Protein AF-A0AAW4VIF7-F1 (afdb_monomer_lite)

Organism: NCBI:txid1982626

Sequence (98 aa):
MIGTEGTFAPFSYHDDNDNLVGYDVEVSEALAKELGVKVKFVEVKWDSLIAGLDSDKYDLVTNQVAITAERKNMIFQFHIHTLIQQLSLKKIIQKSLK

Secondary structure (DSSP, 8-state):
-EEE-SEETTTEEE-TTS-EESHHHHHHHHHHHHHT----EEE--HHHHHHHHHTTS-SEE-S-PPP-GGGTTT--SS-HHHHHHHHHHHHHHHHHT-

pLDDT: mean 73.65, std 18.89, range [34.28, 97.44]

Foldseek 3Di:
DEEEAQVDPQQWHQDPVRDTHHDLVVLVCVVCVVVVHDDDYDHDDPVCRQVCQVVPVDVYYGYLDDDDPVCPVRHPNDPSVPVVVVVVVVVVVVVVVD

Radius of gyration: 14.67 Å; chains: 1; bounding box: 26×34×46 Å

Structure (mmCIF, N/CA/C/O backbone):
data_AF-A0AAW4VIF7-F1
#
_entry.id   AF-A0AAW4VIF7-F1
#
loop_
_atom_site.group_PDB
_atom_site.id
_atom_site.type_symbol
_atom_site.label_atom_id
_atom_site.label_alt_id
_atom_site.label_comp_id
_atom_site.label_asym_id
_atom_site.label_entity_id
_atom_site.label_seq_id
_atom_site.pdbx_PDB_ins_code
_atom_site.Cartn_x
_atom_site.Cartn_y
_atom_site.Cartn_z
_atom_site.occupancy
_atom_site.B_iso_or_equiv
_atom_site.auth_seq_id
_atom_site.auth_comp_id
_atom_site.auth_asym_id
_atom_site.auth_atom_id
_atom_site.pdbx_PDB_model_num
ATOM 1 N N . MET A 1 1 ? -7.151 5.915 0.698 1.00 83.38 1 MET A N 1
ATOM 2 C CA . MET A 1 1 ? -6.848 5.008 -0.433 1.00 83.38 1 MET A CA 1
ATOM 3 C C . MET A 1 1 ? -5.337 4.899 -0.560 1.00 83.38 1 MET A C 1
ATOM 5 O O . MET A 1 1 ? -4.664 5.870 -0.245 1.00 83.38 1 MET A O 1
ATOM 9 N N . ILE A 1 2 ? -4.812 3.744 -0.966 1.00 84.88 2 ILE A N 1
ATOM 10 C CA . ILE A 1 2 ? -3.367 3.476 -1.054 1.00 84.88 2 ILE A CA 1
ATOM 11 C C . ILE A 1 2 ? -3.028 3.028 -2.478 1.00 84.88 2 ILE A C 1
ATOM 13 O O . ILE A 1 2 ? -3.633 2.082 -2.970 1.00 84.88 2 ILE A O 1
ATOM 17 N N . GLY A 1 3 ? -2.085 3.701 -3.131 1.00 87.12 3 GLY A N 1
ATOM 18 C CA . GLY A 1 3 ? -1.536 3.324 -4.428 1.00 87.12 3 GLY A CA 1
ATOM 19 C C . GLY A 1 3 ? -0.449 2.255 -4.296 1.00 87.12 3 GLY A C 1
ATOM 20 O O . GLY A 1 3 ? 0.464 2.395 -3.483 1.00 87.12 3 GLY A O 1
ATOM 21 N N . THR A 1 4 ? -0.520 1.201 -5.102 1.00 89.44 4 THR A N 1
ATOM 22 C CA . THR A 1 4 ? 0.502 0.142 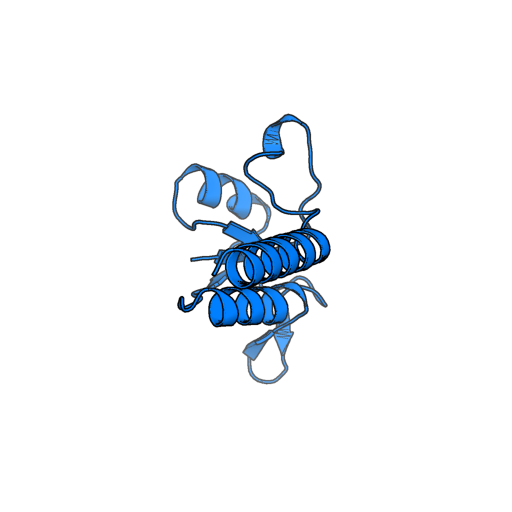-5.173 1.00 89.44 4 THR A CA 1
ATOM 23 C C . THR A 1 4 ? 0.585 -0.430 -6.590 1.00 89.44 4 THR A C 1
ATOM 25 O O . THR A 1 4 ? -0.260 -0.091 -7.414 1.00 89.44 4 THR A O 1
ATOM 28 N N . GLU A 1 5 ? 1.593 -1.240 -6.917 1.00 89.88 5 GLU A N 1
ATOM 29 C CA . GLU A 1 5 ? 1.702 -1.821 -8.267 1.00 89.88 5 GLU A CA 1
ATOM 30 C C . GLU A 1 5 ? 0.903 -3.110 -8.443 1.00 89.88 5 GLU A C 1
ATOM 32 O O . GLU A 1 5 ? 0.381 -3.331 -9.530 1.00 89.88 5 GLU A O 1
ATOM 37 N N . GLY A 1 6 ? 0.832 -3.966 -7.418 1.00 92.38 6 GLY A N 1
ATOM 38 C CA . GLY A 1 6 ? 0.171 -5.274 -7.534 1.00 92.38 6 GLY A CA 1
ATOM 39 C C . GLY A 1 6 ? 0.936 -6.292 -8.391 1.00 92.38 6 GLY A C 1
ATOM 40 O O . GLY A 1 6 ? 0.465 -7.403 -8.617 1.00 92.38 6 GLY A O 1
ATOM 41 N N . THR A 1 7 ? 2.147 -5.954 -8.845 1.00 92.25 7 THR A N 1
ATOM 42 C CA . THR A 1 7 ? 2.992 -6.819 -9.689 1.00 92.25 7 THR A CA 1
ATOM 43 C C . THR A 1 7 ? 4.431 -6.956 -9.184 1.00 92.25 7 THR A C 1
ATOM 45 O O . THR A 1 7 ? 5.290 -7.482 -9.890 1.00 92.25 7 THR A O 1
ATOM 48 N N . PHE A 1 8 ? 4.726 -6.475 -7.976 1.00 89.19 8 PHE A N 1
ATOM 49 C CA . PHE A 1 8 ? 6.058 -6.439 -7.380 1.00 89.19 8 PHE A CA 1
ATOM 50 C C . PHE A 1 8 ? 6.174 -7.357 -6.152 1.00 89.19 8 PHE A C 1
ATOM 52 O O . PHE A 1 8 ? 6.155 -6.926 -4.995 1.00 89.19 8 PHE A O 1
ATOM 59 N N . ALA A 1 9 ? 6.321 -8.659 -6.406 1.00 91.00 9 ALA A N 1
ATOM 60 C CA . ALA A 1 9 ? 6.551 -9.645 -5.355 1.00 91.00 9 ALA A CA 1
ATOM 61 C C . ALA A 1 9 ? 7.926 -9.451 -4.673 1.00 91.00 9 ALA A C 1
ATOM 63 O O . ALA A 1 9 ? 8.903 -9.125 -5.352 1.00 91.00 9 ALA A O 1
ATOM 64 N N . PRO A 1 10 ? 8.046 -9.690 -3.350 1.00 92.06 10 PRO A N 1
ATOM 65 C CA . PRO A 1 10 ? 7.009 -10.153 -2.417 1.00 92.06 10 PRO A CA 1
ATOM 66 C C . PRO A 1 10 ? 6.224 -9.013 -1.724 1.00 92.06 10 PRO A C 1
ATOM 68 O O . PRO A 1 10 ? 5.601 -9.238 -0.686 1.00 92.06 10 PRO A O 1
ATOM 71 N N . PHE A 1 11 ? 6.282 -7.781 -2.238 1.00 87.56 11 PHE A N 1
ATOM 72 C CA . PHE A 1 11 ? 5.784 -6.584 -1.550 1.00 87.56 11 PHE A CA 1
ATOM 73 C C . PHE A 1 11 ? 4.318 -6.278 -1.853 1.00 87.56 11 PHE A C 1
ATOM 75 O O . PHE A 1 11 ? 3.528 -6.140 -0.923 1.00 87.56 11 PHE A O 1
ATOM 82 N N . SER A 1 12 ? 3.954 -6.210 -3.131 1.00 92.56 12 SER A N 1
ATOM 83 C CA . SER A 1 12 ? 2.567 -6.119 -3.593 1.00 92.56 12 SER A CA 1
ATOM 84 C C . SER A 1 12 ? 2.419 -6.971 -4.845 1.00 92.56 12 SER A C 1
ATOM 86 O O . SER A 1 12 ? 3.081 -6.723 -5.847 1.00 92.56 12 SER A O 1
ATOM 88 N N . TYR A 1 13 ? 1.632 -8.034 -4.792 1.00 95.50 13 TYR A N 1
ATOM 89 C CA . TYR A 1 13 ? 1.465 -8.952 -5.916 1.00 95.50 13 TYR A CA 1
ATOM 90 C C . TYR A 1 13 ? 0.146 -9.705 -5.809 1.00 95.50 13 TYR A C 1
ATOM 92 O O . TYR A 1 13 ? -0.463 -9.719 -4.745 1.00 95.50 13 TYR A O 1
ATOM 100 N N . HIS A 1 14 ? -0.281 -10.334 -6.897 1.00 97.38 14 HIS A N 1
ATOM 101 C CA . HIS A 1 14 ? -1.451 -11.204 -6.890 1.00 97.38 14 HIS A CA 1
ATOM 102 C C . HIS A 1 14 ? -1.047 -12.656 -6.610 1.00 97.38 14 HIS A C 1
ATOM 104 O O . HIS A 1 14 ? -0.099 -13.160 -7.218 1.00 97.38 14 HIS A O 1
ATOM 110 N N . ASP A 1 15 ? -1.734 -13.307 -5.667 1.00 96.12 15 ASP A N 1
ATOM 111 C CA . ASP A 1 15 ? -1.585 -14.744 -5.407 1.00 96.12 15 ASP A CA 1
ATOM 112 C C . ASP A 1 15 ? -2.267 -15.599 -6.495 1.00 96.12 15 ASP A C 1
ATOM 114 O O . ASP A 1 15 ? -2.864 -15.086 -7.443 1.00 96.12 15 ASP A O 1
ATOM 118 N N . ASP A 1 16 ? -2.215 -16.926 -6.350 1.00 96.94 16 ASP A N 1
ATOM 119 C CA . ASP A 1 16 ? -2.840 -17.868 -7.294 1.00 96.94 16 ASP A CA 1
ATOM 120 C C . ASP A 1 16 ? -4.371 -17.709 -7.411 1.00 96.94 16 ASP A C 1
ATOM 122 O O . ASP A 1 16 ? -4.978 -18.212 -8.358 1.00 96.94 16 ASP A O 1
ATOM 126 N N . ASN A 1 17 ? -5.006 -17.030 -6.451 1.00 97.44 17 ASN A N 1
ATOM 127 C CA . ASN A 1 17 ? -6.442 -16.763 -6.424 1.00 97.44 17 ASN A CA 1
ATOM 128 C C . ASN A 1 17 ? -6.780 -15.329 -6.865 1.00 97.44 17 ASN A C 1
ATOM 130 O O . ASN A 1 17 ? -7.927 -14.914 -6.699 1.00 97.44 17 ASN A O 1
ATOM 134 N N . ASP A 1 18 ? -5.813 -14.591 -7.418 1.00 95.25 18 ASP A N 1
ATOM 135 C CA . ASP A 1 18 ? -5.953 -13.196 -7.849 1.00 95.25 18 ASP A CA 1
ATOM 136 C C . ASP A 1 18 ? -6.226 -12.210 -6.694 1.00 95.25 18 ASP A C 1
ATOM 138 O O . ASP A 1 18 ? -6.796 -11.135 -6.889 1.00 95.25 18 ASP A O 1
ATOM 142 N N . ASN A 1 19 ? -5.817 -12.555 -5.467 1.00 96.69 19 ASN A N 1
ATOM 143 C CA . ASN A 1 19 ? -5.866 -11.628 -4.340 1.00 96.69 19 ASN A CA 1
ATOM 144 C C . ASN A 1 19 ? -4.610 -10.762 -4.316 1.00 96.69 19 ASN A C 1
ATOM 146 O O . ASN A 1 19 ? -3.497 -11.289 -4.312 1.00 96.69 19 ASN A O 1
ATOM 150 N N . LEU A 1 20 ? -4.790 -9.449 -4.173 1.00 96.62 20 LEU A N 1
ATOM 151 C CA . LEU A 1 20 ? -3.695 -8.536 -3.869 1.00 96.62 20 LEU A CA 1
ATOM 152 C C . LEU A 1 20 ? -3.147 -8.839 -2.465 1.00 96.62 20 LEU A C 1
ATOM 154 O O . LEU A 1 20 ? -3.831 -8.636 -1.463 1.00 96.62 20 LEU A O 1
ATOM 158 N N . VAL A 1 21 ? -1.908 -9.317 -2.405 1.00 96.25 21 VAL A N 1
ATOM 159 C CA . VAL A 1 21 ? -1.192 -9.749 -1.200 1.00 96.25 21 VAL A CA 1
ATOM 160 C C . VAL A 1 21 ? 0.241 -9.207 -1.184 1.00 96.25 21 VAL A C 1
ATOM 162 O O . VAL A 1 21 ? 0.699 -8.535 -2.110 1.00 96.25 21 VAL A O 1
ATOM 165 N N . GLY A 1 22 ? 0.973 -9.514 -0.114 1.00 93.31 22 GLY A N 1
ATOM 166 C CA . GLY A 1 22 ? 2.383 -9.181 0.041 1.00 93.31 22 GLY A CA 1
ATOM 167 C C . GLY A 1 22 ? 2.651 -8.290 1.242 1.00 93.31 22 GLY A C 1
ATOM 168 O O . GLY A 1 22 ? 1.740 -7.816 1.921 1.00 93.31 22 GLY A O 1
ATOM 169 N N . TYR A 1 23 ? 3.935 -8.072 1.513 1.00 87.44 23 TYR A N 1
ATOM 170 C CA . TYR A 1 23 ? 4.374 -7.379 2.721 1.00 87.44 23 TYR A CA 1
ATOM 171 C C . TYR A 1 23 ? 3.765 -5.975 2.869 1.00 87.44 23 TYR A C 1
ATOM 173 O O . TYR A 1 23 ? 3.250 -5.641 3.934 1.00 87.44 23 TYR A O 1
ATOM 181 N N . ASP A 1 24 ? 3.782 -5.160 1.809 1.00 86.31 24 ASP A N 1
ATOM 182 C CA . ASP A 1 24 ? 3.271 -3.784 1.843 1.00 86.31 24 ASP A CA 1
ATOM 183 C C . ASP A 1 24 ? 1.739 -3.766 2.042 1.00 86.31 24 ASP A C 1
ATOM 185 O O . ASP A 1 24 ? 1.205 -2.865 2.700 1.00 86.31 24 ASP A O 1
ATOM 189 N N . VAL A 1 25 ? 1.039 -4.783 1.526 1.00 91.31 25 VAL A N 1
ATOM 190 C CA . VAL A 1 25 ? -0.415 -4.968 1.658 1.00 91.31 25 VAL A CA 1
ATOM 191 C C . VAL A 1 25 ? -0.786 -5.322 3.098 1.00 91.31 25 VAL A C 1
ATOM 193 O O . VAL A 1 25 ? -1.519 -4.567 3.739 1.00 91.31 25 VAL A O 1
ATOM 196 N N . GLU A 1 26 ? -0.221 -6.406 3.640 1.00 91.56 26 GLU A N 1
ATOM 197 C CA . GLU A 1 26 ? -0.509 -6.901 4.998 1.00 91.56 26 GLU A CA 1
ATOM 198 C C . GLU A 1 26 ? -0.254 -5.829 6.058 1.00 91.56 26 GLU A C 1
ATOM 200 O O . GLU A 1 26 ? -1.022 -5.612 7.000 1.00 91.56 26 GLU A O 1
ATOM 205 N N . VAL A 1 27 ? 0.848 -5.115 5.885 1.00 84.06 27 VAL A N 1
ATOM 206 C CA . VAL A 1 27 ? 1.251 -4.043 6.772 1.00 84.06 27 VAL A CA 1
ATOM 207 C C . VAL A 1 27 ? 0.282 -2.859 6.716 1.00 84.06 27 VAL A C 1
ATOM 209 O O . VAL A 1 27 ? -0.067 -2.292 7.757 1.00 84.06 27 VAL A O 1
ATOM 212 N N . SER A 1 28 ? -0.142 -2.464 5.516 1.00 83.75 28 SER A N 1
ATOM 213 C CA . SER A 1 28 ? -1.091 -1.365 5.331 1.00 83.75 28 SER A CA 1
ATOM 214 C C . SER A 1 28 ? -2.440 -1.686 5.972 1.00 83.75 28 SER A C 1
ATOM 216 O O . SER A 1 28 ? -3.041 -0.830 6.627 1.00 83.75 28 SER A O 1
ATOM 218 N N . GLU A 1 29 ? -2.892 -2.932 5.845 1.00 90.12 29 GLU A N 1
ATOM 219 C CA . GLU A 1 29 ? -4.097 -3.434 6.504 1.00 90.12 29 GLU A CA 1
ATOM 220 C C . GLU A 1 29 ? -3.960 -3.442 8.030 1.00 90.12 29 GLU A C 1
ATOM 222 O O . GLU A 1 29 ? -4.861 -2.974 8.733 1.00 90.12 29 GLU A O 1
ATOM 227 N N . ALA A 1 30 ? -2.821 -3.903 8.559 1.00 85.94 30 ALA A N 1
ATOM 228 C CA . ALA A 1 30 ? -2.546 -3.891 9.994 1.00 85.94 30 ALA A CA 1
ATOM 229 C C . ALA A 1 30 ? -2.548 -2.464 10.567 1.00 85.94 30 ALA A C 1
ATOM 231 O O . ALA A 1 30 ? -3.160 -2.210 11.608 1.00 85.94 30 ALA A O 1
ATOM 232 N N . LEU A 1 31 ? -1.923 -1.511 9.869 1.00 79.00 31 LEU A N 1
ATOM 233 C CA . LEU A 1 31 ? -1.920 -0.105 10.269 1.00 79.00 31 LEU A CA 1
ATOM 234 C C . LEU A 1 31 ? -3.336 0.479 10.272 1.00 79.00 31 LEU A C 1
ATOM 236 O O . LEU A 1 31 ? -3.741 1.131 11.233 1.00 79.00 31 LEU A O 1
ATOM 240 N N . ALA A 1 32 ? -4.108 0.231 9.218 1.00 81.81 32 ALA A N 1
ATOM 241 C CA . ALA A 1 32 ? -5.474 0.724 9.126 1.00 81.81 32 ALA A CA 1
ATOM 242 C C . ALA A 1 32 ? -6.386 0.144 10.208 1.00 81.81 32 ALA A C 1
ATOM 244 O O . ALA A 1 32 ? -7.200 0.876 10.776 1.00 81.81 32 ALA A O 1
ATOM 245 N N . LYS A 1 33 ? -6.199 -1.135 10.556 1.00 85.44 33 LYS A N 1
ATOM 246 C CA . LYS A 1 33 ? -6.885 -1.778 11.679 1.00 85.44 33 LYS A CA 1
ATOM 247 C C . LYS A 1 33 ? -6.592 -1.065 12.998 1.00 85.44 33 LYS A C 1
ATOM 249 O O . LYS A 1 33 ? -7.526 -0.786 13.745 1.00 85.44 33 LYS A O 1
ATOM 254 N N . GLU A 1 34 ? -5.333 -0.720 13.269 1.00 81.44 34 GLU A N 1
ATOM 255 C CA . GLU A 1 34 ? -4.964 0.015 14.488 1.00 81.44 34 GLU A CA 1
ATOM 256 C C . GLU A 1 34 ? -5.479 1.457 14.517 1.00 81.44 34 GLU A C 1
ATOM 258 O O . GLU A 1 34 ? -5.759 1.997 15.590 1.00 81.44 34 GLU A O 1
ATOM 263 N N . LEU A 1 35 ? -5.630 2.076 13.346 1.00 78.88 35 LEU A N 1
ATOM 264 C CA . LEU A 1 35 ? -6.194 3.416 13.197 1.00 78.88 35 LEU A CA 1
ATOM 265 C C . LEU A 1 35 ? -7.733 3.425 13.137 1.00 78.88 35 LEU A C 1
ATOM 267 O O . LEU A 1 35 ? -8.330 4.498 13.181 1.00 78.88 35 LEU A O 1
ATOM 271 N N . GLY A 1 36 ? -8.386 2.261 13.048 1.00 85.31 36 GLY A N 1
ATOM 272 C CA . GLY A 1 36 ? -9.843 2.150 12.929 1.00 85.31 36 GLY A CA 1
ATOM 273 C C . GLY A 1 36 ? -10.400 2.636 11.585 1.00 85.31 36 GLY A C 1
ATOM 274 O O . GLY A 1 36 ? -11.552 3.066 11.519 1.00 85.31 36 GLY A O 1
ATOM 275 N N . VAL A 1 37 ? -9.599 2.588 10.517 1.00 86.31 37 VAL A N 1
ATOM 276 C CA . VAL A 1 37 ? -9.977 3.029 9.163 1.00 86.31 37 VAL A CA 1
ATOM 277 C C . VAL A 1 37 ? -10.026 1.850 8.189 1.00 86.31 37 VAL A C 1
ATOM 279 O O . VAL A 1 37 ? -9.470 0.786 8.448 1.00 86.31 37 VAL A O 1
ATOM 282 N N . LYS A 1 38 ? -10.704 2.024 7.048 1.00 86.62 38 LYS A N 1
ATOM 283 C CA . LYS A 1 38 ? -10.732 1.022 5.971 1.00 86.62 38 LYS A CA 1
ATOM 284 C C . LYS A 1 38 ? -9.651 1.318 4.937 1.00 86.62 38 LYS A C 1
ATOM 286 O O . LYS A 1 38 ? -9.539 2.456 4.480 1.00 86.62 38 LYS A O 1
ATOM 291 N N . VAL A 1 39 ? -8.918 0.289 4.519 1.00 86.19 39 VAL A N 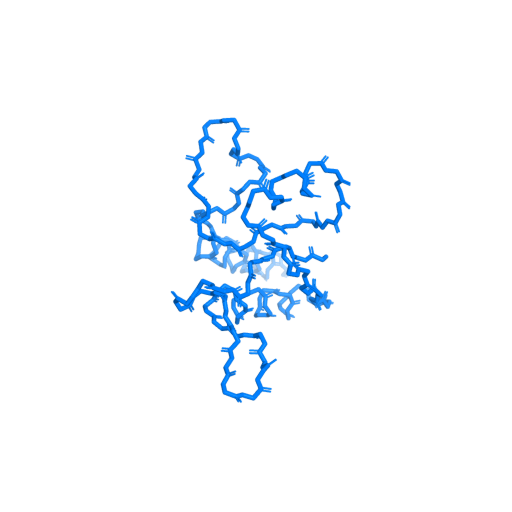1
ATOM 292 C CA . VAL A 1 39 ? -8.010 0.381 3.369 1.00 86.19 39 VAL A CA 1
ATOM 293 C C . VAL A 1 39 ? -8.783 0.147 2.083 1.00 86.19 39 VAL A C 1
ATOM 295 O O . VAL A 1 39 ? -9.686 -0.684 2.019 1.00 86.19 39 VAL A O 1
ATOM 298 N N . LYS A 1 40 ? -8.405 0.892 1.049 1.00 91.56 40 LYS A N 1
ATOM 299 C CA . LYS A 1 40 ? -8.748 0.593 -0.335 1.00 91.56 40 LYS A CA 1
ATOM 300 C C . LYS A 1 40 ? -7.484 0.766 -1.158 1.00 91.56 40 LYS A C 1
ATOM 302 O O . LYS A 1 40 ? -6.961 1.884 -1.209 1.00 91.56 40 LYS A O 1
ATOM 307 N N . PHE A 1 41 ? -7.018 -0.322 -1.754 1.00 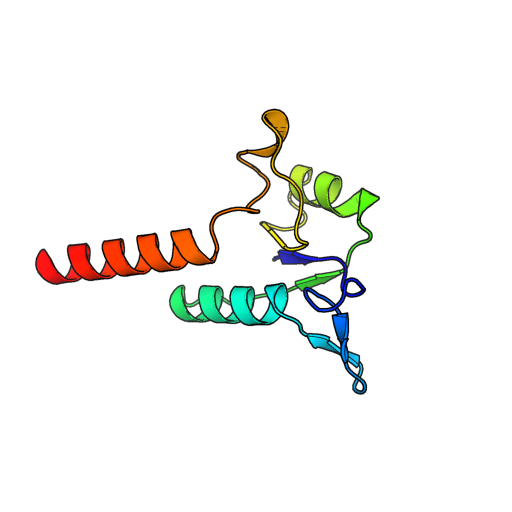92.50 41 PHE A N 1
ATOM 308 C CA . PHE A 1 41 ? -5.882 -0.305 -2.660 1.00 92.50 41 PHE A CA 1
ATOM 309 C C . PHE A 1 41 ? -6.309 0.161 -4.054 1.00 92.50 41 PHE A C 1
ATOM 311 O O . PHE A 1 41 ? -7.449 -0.046 -4.478 1.00 92.50 41 PHE A O 1
ATOM 318 N N . VAL A 1 42 ? -5.397 0.849 -4.727 1.00 93.44 42 VAL A N 1
ATOM 319 C CA . VAL A 1 42 ? -5.513 1.295 -6.110 1.00 93.44 42 VAL A CA 1
ATOM 320 C C . VAL A 1 42 ? -4.251 0.828 -6.816 1.00 93.44 42 VAL A C 1
ATOM 322 O O . VAL A 1 42 ? -3.162 1.327 -6.537 1.00 93.44 42 VAL A O 1
ATOM 325 N N . GLU A 1 43 ? -4.400 -0.139 -7.710 1.00 93.62 43 GLU A N 1
ATOM 326 C CA . GLU A 1 43 ? -3.282 -0.670 -8.479 1.00 93.62 43 GLU A CA 1
ATOM 327 C C . GLU A 1 43 ? -2.961 0.247 -9.658 1.00 93.62 43 GLU A C 1
ATOM 329 O O . GLU A 1 43 ? -3.830 0.602 -10.462 1.00 93.62 43 GLU A O 1
ATOM 334 N N . VAL A 1 44 ? -1.709 0.687 -9.736 1.00 89.62 44 VAL A N 1
ATOM 335 C CA . VAL A 1 44 ? -1.224 1.632 -10.740 1.00 89.62 44 VAL A CA 1
ATOM 336 C C . VAL A 1 44 ? 0.210 1.273 -11.101 1.00 89.62 44 VAL A C 1
ATOM 338 O O . VAL A 1 44 ? 1.020 1.011 -10.223 1.00 89.62 44 VAL A O 1
ATOM 341 N N . LYS A 1 45 ? 0.549 1.338 -12.393 1.00 88.69 45 LYS A N 1
ATOM 342 C CA . LYS A 1 45 ? 1.933 1.176 -12.869 1.00 88.69 45 LYS A CA 1
ATOM 343 C C . LYS A 1 45 ? 2.888 2.147 -12.168 1.00 88.69 45 LYS A C 1
ATOM 345 O O . LYS A 1 45 ? 2.526 3.314 -11.989 1.00 88.69 45 LYS A O 1
ATOM 350 N N . TRP A 1 46 ? 4.122 1.706 -11.910 1.00 81.00 46 TRP A N 1
ATOM 351 C CA . TRP A 1 46 ? 5.196 2.497 -11.298 1.00 81.00 46 TRP A CA 1
ATOM 352 C C . TRP A 1 46 ? 5.259 3.957 -11.756 1.00 81.00 46 TRP A C 1
ATOM 354 O O . TRP A 1 46 ? 5.179 4.877 -10.940 1.00 81.00 46 TRP A O 1
ATOM 364 N N . ASP A 1 47 ? 5.329 4.173 -13.072 1.00 83.31 47 ASP A N 1
ATOM 365 C CA . ASP A 1 47 ? 5.520 5.499 -13.671 1.00 83.31 47 ASP A CA 1
ATOM 366 C C . ASP A 1 47 ? 4.392 6.485 -13.332 1.00 83.31 47 ASP A C 1
ATOM 368 O O . ASP A 1 47 ? 4.565 7.699 -13.409 1.00 83.31 47 ASP A O 1
ATOM 372 N N . SER A 1 48 ? 3.220 5.969 -12.957 1.00 86.94 48 SER A N 1
ATOM 373 C CA . SER A 1 48 ? 2.026 6.750 -12.632 1.00 86.94 48 SER A CA 1
ATOM 374 C C . SER A 1 48 ? 1.714 6.795 -11.134 1.00 86.94 48 SER A C 1
ATOM 376 O O . SER A 1 48 ? 0.809 7.535 -10.744 1.00 86.94 48 SER A O 1
ATOM 378 N N . LEU A 1 49 ? 2.452 6.059 -10.291 1.00 81.00 49 LEU A N 1
ATOM 379 C CA . LEU A 1 49 ? 2.229 6.047 -8.840 1.00 81.00 49 LEU A CA 1
ATOM 380 C C . LEU A 1 49 ? 2.514 7.408 -8.198 1.00 81.00 49 LEU A C 1
ATOM 382 O O . LEU A 1 49 ? 1.757 7.900 -7.368 1.00 81.00 49 LEU A O 1
ATOM 386 N N . ILE A 1 50 ? 3.606 8.051 -8.602 1.00 78.81 50 ILE A N 1
ATOM 387 C CA . ILE A 1 50 ? 3.970 9.353 -8.031 1.00 78.81 50 ILE A CA 1
ATOM 388 C C . ILE A 1 50 ? 3.008 10.433 -8.516 1.00 78.81 50 ILE A C 1
ATOM 390 O O . ILE A 1 50 ? 2.457 11.175 -7.717 1.00 78.81 50 ILE A O 1
ATOM 394 N N . ALA A 1 51 ? 2.711 10.457 -9.815 1.00 82.75 51 ALA A N 1
ATOM 395 C CA . ALA A 1 51 ? 1.780 11.433 -10.370 1.00 82.75 51 ALA A CA 1
ATOM 396 C C . ALA A 1 51 ? 0.368 11.308 -9.771 1.00 82.75 51 ALA A C 1
ATOM 398 O O . ALA A 1 51 ? -0.316 12.314 -9.596 1.00 82.75 51 ALA A O 1
ATOM 399 N N . GLY A 1 52 ? -0.093 10.088 -9.467 1.00 78.25 52 GLY A N 1
ATOM 400 C CA . GLY A 1 52 ? -1.390 9.881 -8.826 1.00 78.25 52 GLY A CA 1
ATOM 401 C C . GLY A 1 52 ? -1.418 10.314 -7.361 1.00 78.25 52 GLY A C 1
ATOM 402 O O . GLY A 1 52 ? -2.450 10.811 -6.918 1.00 78.25 52 GLY A O 1
ATOM 403 N N . LEU A 1 53 ? -0.293 10.204 -6.649 1.00 76.25 53 LEU A N 1
AT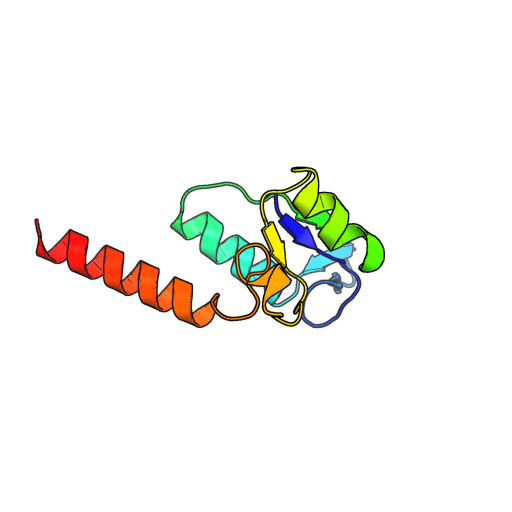OM 404 C CA . LEU A 1 53 ? -0.142 10.772 -5.311 1.00 76.25 53 LEU A CA 1
ATOM 405 C C . LEU A 1 53 ? -0.195 12.305 -5.356 1.00 76.25 53 LEU A C 1
ATOM 407 O O . LEU A 1 53 ? -0.968 12.908 -4.624 1.00 76.25 53 LEU A O 1
ATOM 411 N N . ASP A 1 54 ? 0.562 12.926 -6.266 1.00 76.75 54 ASP A N 1
ATOM 412 C CA . ASP A 1 54 ? 0.626 14.389 -6.432 1.00 76.75 54 ASP A CA 1
ATOM 413 C C . ASP A 1 54 ? -0.727 15.012 -6.813 1.00 76.75 54 ASP A C 1
ATOM 415 O O . ASP A 1 54 ? -0.953 16.201 -6.601 1.00 76.75 54 ASP A O 1
ATOM 419 N N . SER A 1 55 ? -1.615 14.217 -7.417 1.00 84.25 55 SER A N 1
ATOM 420 C CA . SER A 1 55 ? -2.953 14.630 -7.855 1.00 84.25 55 SER A CA 1
ATOM 421 C C . SER A 1 55 ? -4.079 14.131 -6.941 1.00 84.25 55 SER A C 1
ATOM 423 O O . SER A 1 55 ? -5.230 14.071 -7.376 1.00 84.25 55 SER A O 1
ATOM 425 N N . ASP A 1 56 ? -3.755 13.768 -5.695 1.00 78.19 56 ASP A N 1
ATOM 426 C CA . ASP A 1 56 ? -4.700 13.361 -4.644 1.00 78.19 56 ASP A CA 1
ATOM 427 C C . ASP A 1 56 ? -5.616 12.180 -5.033 1.00 78.19 56 ASP A C 1
ATOM 429 O O . ASP A 1 56 ? -6.732 12.027 -4.531 1.00 78.19 56 ASP A O 1
ATOM 433 N N . LYS A 1 57 ? -5.168 11.294 -5.936 1.00 79.00 57 LYS A N 1
ATOM 434 C CA . LYS A 1 57 ? -5.938 10.087 -6.301 1.00 79.00 57 LYS A CA 1
ATOM 435 C C . LYS A 1 57 ? -5.929 9.034 -5.196 1.00 79.00 57 LYS A C 1
ATOM 437 O O . LYS A 1 57 ? -6.803 8.165 -5.160 1.00 79.00 57 LYS A O 1
ATOM 442 N N . TYR A 1 58 ? -4.933 9.089 -4.323 1.00 80.81 58 TYR A N 1
ATOM 443 C CA . TYR A 1 58 ? -4.787 8.286 -3.118 1.00 80.81 58 TYR A CA 1
ATOM 444 C C . TYR A 1 58 ? -3.912 9.033 -2.121 1.00 80.81 58 TYR A C 1
ATOM 446 O O . TYR A 1 58 ? -3.128 9.900 -2.488 1.00 80.81 58 TYR A O 1
ATOM 454 N N . ASP A 1 59 ? -4.046 8.659 -0.855 1.00 73.88 59 ASP A N 1
ATOM 455 C CA . ASP A 1 59 ? -3.428 9.362 0.268 1.00 73.88 59 ASP A CA 1
ATOM 456 C C . ASP A 1 59 ? -2.005 8.851 0.562 1.00 73.88 59 ASP A C 1
ATOM 458 O O . ASP A 1 59 ? -1.264 9.456 1.333 1.00 73.88 59 ASP A O 1
ATOM 462 N N . LEU A 1 60 ? -1.638 7.692 0.004 1.00 75.44 60 LEU A N 1
ATOM 463 C CA . LEU A 1 60 ? -0.382 6.997 0.283 1.00 75.44 60 LEU A CA 1
ATOM 464 C C . LEU A 1 60 ? 0.057 6.158 -0.920 1.00 75.44 60 LEU A C 1
ATOM 466 O O . LEU A 1 60 ? -0.793 5.620 -1.624 1.00 75.44 60 LEU A O 1
ATOM 470 N N . VAL A 1 61 ? 1.369 5.981 -1.101 1.00 78.56 61 VAL A N 1
ATOM 471 C CA . VAL A 1 61 ? 1.961 4.973 -1.999 1.00 78.56 61 VAL A CA 1
ATOM 472 C C . VAL A 1 61 ? 2.757 3.954 -1.189 1.00 78.56 61 VAL A C 1
ATOM 474 O O . VAL A 1 61 ? 3.591 4.335 -0.366 1.00 78.56 61 VAL A O 1
ATOM 477 N N . THR A 1 62 ? 2.544 2.666 -1.463 1.00 75.56 62 THR A N 1
ATOM 478 C CA . THR A 1 62 ? 3.294 1.548 -0.872 1.00 75.56 62 THR A CA 1
ATOM 479 C C . THR A 1 62 ? 3.844 0.658 -1.980 1.00 75.56 62 THR A C 1
ATOM 481 O O . THR A 1 62 ? 3.109 -0.136 -2.571 1.00 75.56 62 THR A O 1
ATOM 484 N N . ASN A 1 63 ? 5.114 0.873 -2.329 1.00 74.00 63 ASN A N 1
ATOM 485 C CA . ASN A 1 63 ? 5.788 0.114 -3.381 1.00 74.00 63 ASN A CA 1
ATOM 486 C C . ASN A 1 63 ? 7.323 0.230 -3.303 1.00 74.00 63 ASN A C 1
ATOM 488 O O . ASN A 1 63 ? 7.984 0.561 -4.284 1.00 74.00 63 ASN A O 1
ATOM 492 N N . GLN A 1 64 ? 7.890 0.091 -2.099 1.00 68.88 64 GLN A N 1
ATOM 493 C CA . GLN A 1 64 ? 9.346 0.172 -1.855 1.00 68.88 64 GLN A CA 1
ATOM 494 C C . GLN A 1 64 ? 10.064 1.379 -2.507 1.00 68.88 64 GLN A C 1
ATOM 496 O O . GLN A 1 64 ? 11.228 1.292 -2.898 1.00 68.88 64 GLN A O 1
ATOM 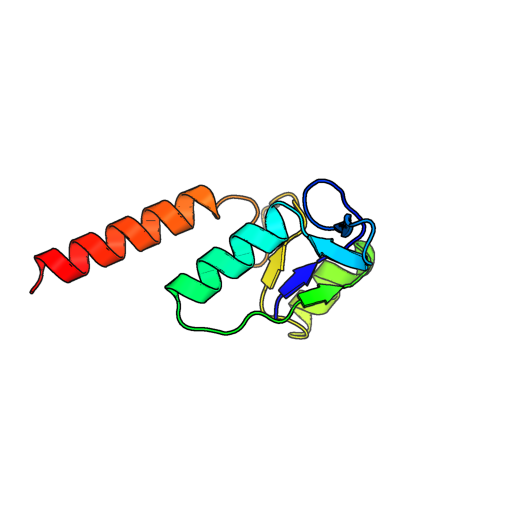501 N N . VAL A 1 65 ? 9.404 2.534 -2.622 1.00 62.38 65 VAL A N 1
ATOM 502 C CA . VAL A 1 65 ? 9.935 3.669 -3.390 1.00 62.38 65 VAL A CA 1
ATOM 503 C C . VAL A 1 65 ? 11.090 4.372 -2.675 1.00 62.38 65 VAL A C 1
ATOM 505 O O . VAL A 1 65 ? 10.889 4.895 -1.589 1.00 62.38 65 VAL A O 1
ATOM 508 N N . ALA A 1 66 ? 12.269 4.471 -3.298 1.00 60.81 66 ALA A N 1
ATOM 509 C CA . ALA A 1 66 ? 13.433 5.157 -2.721 1.00 60.81 66 ALA A CA 1
ATOM 510 C C . ALA A 1 66 ? 13.131 6.601 -2.270 1.00 60.81 66 ALA A C 1
ATOM 512 O O . ALA A 1 66 ? 12.589 7.400 -3.039 1.00 60.81 66 ALA A O 1
ATOM 513 N N . ILE A 1 67 ? 13.531 6.957 -1.041 1.00 58.94 67 ILE A N 1
ATOM 514 C CA . ILE A 1 67 ? 13.452 8.347 -0.561 1.00 58.94 67 ILE A CA 1
ATOM 515 C C . ILE A 1 67 ? 14.520 9.190 -1.251 1.00 58.94 67 ILE A C 1
ATOM 517 O O . ILE A 1 67 ? 15.716 8.942 -1.106 1.00 58.94 67 ILE A O 1
ATOM 521 N N . THR A 1 68 ? 14.080 10.257 -1.913 1.00 61.50 68 THR A N 1
ATOM 522 C CA . THR A 1 68 ? 14.933 11.383 -2.309 1.00 61.50 68 THR A CA 1
ATOM 523 C C . THR A 1 68 ? 14.556 12.627 -1.507 1.00 61.50 68 THR A C 1
ATOM 525 O O . THR A 1 68 ? 13.501 12.672 -0.865 1.00 61.50 68 THR A O 1
ATOM 528 N N . ALA A 1 69 ? 15.413 13.650 -1.520 1.00 62.41 69 ALA A N 1
ATOM 529 C CA . ALA A 1 69 ? 15.140 14.909 -0.828 1.00 62.41 69 ALA A CA 1
ATOM 530 C C . ALA A 1 69 ? 13.830 15.558 -1.308 1.00 62.41 69 ALA A C 1
ATOM 532 O O . ALA A 1 69 ? 13.082 16.083 -0.485 1.00 62.41 69 ALA A O 1
ATOM 533 N N . GLU A 1 70 ? 13.511 15.444 -2.601 1.00 60.16 70 GLU A N 1
ATOM 534 C CA . GLU A 1 70 ? 12.273 15.973 -3.184 1.00 60.16 70 GLU A CA 1
ATOM 535 C C . GLU A 1 70 ? 11.020 15.225 -2.707 1.00 60.16 70 GLU A C 1
ATOM 537 O O . GLU A 1 70 ? 9.932 15.786 -2.674 1.00 60.16 70 GLU A O 1
ATOM 542 N N . ARG A 1 71 ? 11.164 13.955 -2.318 1.00 60.09 71 ARG A N 1
ATOM 543 C CA . ARG A 1 71 ? 10.049 13.027 -2.064 1.00 60.09 71 ARG A CA 1
ATOM 544 C C . ARG A 1 71 ? 9.827 12.718 -0.588 1.00 60.09 71 ARG A C 1
ATOM 546 O O . ARG A 1 71 ? 8.917 11.972 -0.234 1.00 60.09 71 ARG A O 1
ATOM 553 N N . LYS A 1 72 ? 10.637 13.310 0.289 1.00 57.41 72 LYS A N 1
ATOM 554 C CA . LYS A 1 72 ? 10.713 12.989 1.720 1.00 57.41 72 LYS A CA 1
ATOM 555 C C . LYS A 1 72 ? 9.391 13.153 2.485 1.00 57.41 72 LYS A C 1
ATOM 557 O O . LYS A 1 72 ? 9.186 12.455 3.471 1.00 57.41 72 LYS A O 1
ATOM 562 N N . ASN A 1 73 ? 8.506 14.042 2.029 1.00 56.31 73 ASN A N 1
ATOM 563 C CA . ASN A 1 73 ? 7.201 14.294 2.658 1.00 56.31 73 ASN A CA 1
ATOM 564 C C . ASN A 1 73 ? 6.041 13.527 2.001 1.00 56.31 73 ASN A C 1
ATOM 566 O O . ASN A 1 73 ? 4.927 13.562 2.510 1.00 56.31 73 ASN A O 1
ATOM 570 N N . MET A 1 74 ? 6.298 12.871 0.870 1.00 53.31 74 MET A N 1
ATOM 571 C CA . MET A 1 74 ? 5.280 12.258 0.009 1.00 53.31 74 MET A CA 1
ATOM 572 C C . MET A 1 74 ? 5.435 10.732 -0.012 1.00 53.31 74 MET A C 1
ATOM 574 O O . MET A 1 74 ? 4.467 9.995 -0.146 1.00 53.31 74 MET A O 1
ATOM 578 N N . ILE A 1 75 ? 6.658 10.237 0.186 1.00 53.38 75 ILE A N 1
ATOM 579 C CA . ILE A 1 75 ? 7.003 8.829 0.024 1.00 53.38 75 ILE A CA 1
ATOM 580 C C . ILE A 1 75 ? 7.483 8.238 1.348 1.00 53.38 75 ILE A C 1
ATOM 582 O O . ILE A 1 75 ? 8.573 8.536 1.840 1.00 53.38 75 ILE A O 1
ATOM 586 N N . PHE A 1 76 ? 6.673 7.345 1.912 1.00 51.72 76 PHE A N 1
ATOM 587 C CA . PHE A 1 76 ? 6.959 6.648 3.164 1.00 51.72 76 PHE A CA 1
ATOM 588 C C . P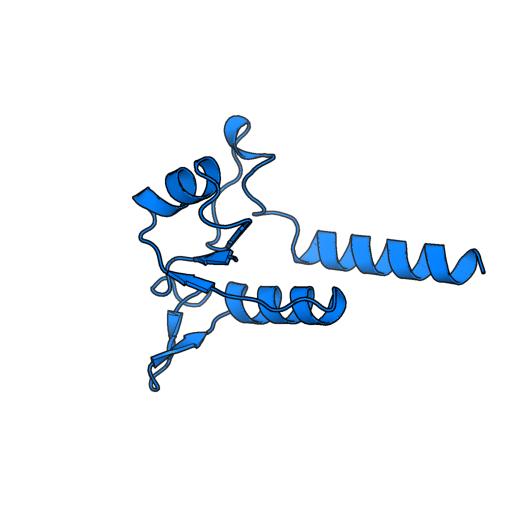HE A 1 76 ? 7.755 5.355 2.927 1.00 51.72 76 PHE A C 1
ATOM 590 O O . PHE A 1 76 ? 7.261 4.262 3.173 1.00 51.72 76 PHE A O 1
ATOM 597 N N . GLN A 1 77 ? 9.018 5.452 2.496 1.00 46.97 77 GLN A N 1
ATOM 598 C CA . GLN A 1 77 ? 9.865 4.248 2.412 1.00 46.97 77 GLN A CA 1
ATOM 599 C C . GLN A 1 77 ? 10.451 3.810 3.763 1.00 46.97 77 GLN A C 1
ATOM 601 O O . GLN A 1 77 ? 10.819 2.655 3.917 1.00 46.97 77 GLN A O 1
ATOM 606 N N . PHE A 1 78 ? 10.579 4.700 4.755 1.00 42.12 78 PHE A N 1
ATOM 607 C CA . PHE A 1 78 ? 11.439 4.405 5.918 1.00 42.12 78 PHE A CA 1
ATOM 608 C C . PHE A 1 78 ? 10.740 4.106 7.238 1.00 42.12 78 PHE A C 1
ATOM 610 O O . PHE A 1 78 ? 11.410 3.918 8.251 1.00 42.12 78 PHE A O 1
ATOM 617 N N . HIS A 1 79 ? 9.416 4.122 7.297 1.00 48.78 79 HIS A N 1
ATOM 618 C CA . HIS A 1 79 ? 8.785 4.213 8.605 1.00 48.78 79 HIS A CA 1
ATOM 619 C C . HIS A 1 79 ? 7.616 3.279 8.796 1.00 48.78 79 HIS A C 1
ATOM 621 O O . HIS A 1 79 ? 6.868 3.558 9.695 1.00 48.78 79 HIS A O 1
ATOM 627 N N . ILE A 1 80 ? 7.419 2.153 8.114 1.00 52.75 80 ILE A N 1
ATOM 628 C CA . ILE A 1 80 ? 6.382 1.264 8.671 1.00 52.75 80 ILE A CA 1
ATOM 629 C C . ILE A 1 80 ? 6.848 0.713 10.026 1.00 52.75 80 ILE A C 1
ATOM 631 O O . ILE A 1 80 ? 6.179 0.929 11.035 1.00 52.75 80 ILE A O 1
ATOM 635 N N . HIS A 1 81 ? 8.043 0.126 10.100 1.00 49.16 81 HIS A N 1
ATOM 636 C CA . HIS A 1 81 ? 8.586 -0.327 11.383 1.00 49.16 81 HIS A CA 1
ATOM 637 C C . HIS A 1 81 ? 8.677 0.821 12.407 1.00 49.16 81 HIS A C 1
ATOM 639 O O . HIS A 1 81 ? 8.235 0.702 13.548 1.00 49.16 81 HIS A O 1
ATOM 645 N N . THR A 1 82 ? 9.185 1.974 11.981 1.00 48.19 82 THR A N 1
ATOM 646 C CA . THR A 1 82 ? 9.407 3.137 12.844 1.00 48.19 82 THR A CA 1
ATOM 647 C C . THR A 1 82 ? 8.114 3.885 13.204 1.00 48.19 82 THR A C 1
ATOM 649 O O . THR A 1 82 ? 8.018 4.417 14.301 1.00 48.19 82 THR A O 1
ATOM 652 N N . LEU A 1 83 ? 7.097 3.921 12.336 1.00 51.50 83 LEU A N 1
ATOM 653 C CA . LEU A 1 83 ? 5.776 4.513 12.602 1.00 51.50 83 LEU A CA 1
ATOM 654 C C . LEU A 1 83 ? 4.963 3.579 13.495 1.00 51.50 83 LEU A C 1
ATOM 656 O O . LEU A 1 83 ? 4.315 4.074 14.404 1.00 51.50 83 LEU A O 1
ATOM 660 N N . ILE A 1 84 ? 5.062 2.250 13.336 1.00 52.94 84 ILE A N 1
ATOM 661 C CA . ILE A 1 84 ? 4.524 1.288 14.314 1.00 52.94 84 ILE A CA 1
ATOM 662 C C . ILE A 1 84 ? 5.171 1.524 15.686 1.00 52.94 84 ILE A C 1
ATOM 664 O O . ILE A 1 84 ? 4.457 1.618 16.685 1.00 52.94 84 ILE A O 1
ATOM 668 N N . GLN A 1 85 ? 6.496 1.699 15.751 1.00 37.81 85 GLN A N 1
ATOM 669 C CA . GLN A 1 85 ? 7.201 2.047 16.994 1.00 37.81 85 GLN A CA 1
ATOM 670 C C . GLN A 1 85 ? 6.739 3.405 17.558 1.00 37.81 85 GLN A C 1
ATOM 672 O O . GLN A 1 85 ? 6.422 3.500 18.742 1.00 37.81 85 GLN A O 1
ATOM 677 N N . GLN A 1 86 ? 6.629 4.451 16.730 1.00 45.06 86 GLN A N 1
ATOM 678 C CA . GLN A 1 86 ? 6.188 5.789 17.149 1.00 45.06 86 GLN A CA 1
ATOM 679 C C . GLN A 1 86 ? 4.715 5.821 17.584 1.00 45.06 86 GLN A C 1
ATOM 681 O O . GLN A 1 86 ? 4.393 6.464 18.580 1.00 45.06 86 GLN A O 1
ATOM 686 N N . LEU A 1 87 ? 3.818 5.118 16.890 1.00 46.69 87 LEU A N 1
ATOM 687 C CA . LEU A 1 87 ? 2.409 4.971 17.265 1.00 46.69 87 LEU A CA 1
ATOM 688 C C . LEU A 1 87 ? 2.276 4.178 18.567 1.00 46.69 87 LEU A C 1
ATOM 690 O O . LEU A 1 87 ? 1.525 4.592 19.449 1.00 46.69 87 LEU A O 1
ATOM 694 N N . SER A 1 88 ? 3.050 3.100 18.729 1.00 38.16 88 SER A N 1
ATOM 695 C CA . SER A 1 88 ? 3.116 2.327 19.976 1.00 38.16 88 SER A CA 1
ATOM 696 C C . SER A 1 88 ? 3.590 3.197 21.144 1.00 38.16 88 SER A C 1
ATOM 698 O O . SER A 1 88 ? 2.923 3.250 22.176 1.00 38.16 88 SER A O 1
ATOM 700 N N . LEU A 1 89 ? 4.670 3.965 20.963 1.00 34.28 89 LEU A N 1
ATOM 701 C CA . LEU A 1 89 ? 5.169 4.941 21.939 1.00 34.28 89 LEU A CA 1
ATOM 702 C C . LEU A 1 89 ? 4.123 6.013 22.270 1.00 34.28 89 LEU A C 1
ATOM 704 O O . LEU A 1 89 ? 3.875 6.291 23.441 1.00 34.28 89 LEU A O 1
ATOM 708 N N . LYS A 1 90 ? 3.456 6.585 21.263 1.00 42.84 90 LYS A N 1
ATOM 709 C CA . LYS A 1 90 ? 2.431 7.621 21.454 1.00 42.84 90 LYS A CA 1
ATOM 710 C C . LYS A 1 90 ? 1.218 7.086 22.226 1.00 42.84 90 LYS A C 1
ATOM 712 O O . LYS A 1 90 ? 0.720 7.773 23.115 1.00 42.84 90 LYS A O 1
ATOM 717 N N . LYS A 1 91 ? 0.787 5.850 21.944 1.00 42.53 91 LYS A N 1
ATOM 718 C CA . LYS A 1 91 ? -0.304 5.149 22.650 1.00 42.53 91 LYS A CA 1
ATOM 719 C C . LYS A 1 91 ? 0.083 4.837 24.104 1.00 42.53 91 LYS A C 1
ATOM 721 O O . LYS A 1 91 ? -0.742 5.016 24.996 1.00 42.53 91 LYS A O 1
ATOM 726 N N . ILE A 1 92 ? 1.337 4.444 24.360 1.00 37.34 92 ILE A N 1
ATOM 727 C CA . ILE A 1 92 ? 1.885 4.237 25.715 1.00 37.34 92 ILE A CA 1
ATOM 728 C C . ILE A 1 92 ? 1.912 5.553 26.505 1.00 37.34 92 ILE A C 1
ATOM 730 O O . ILE A 1 92 ? 1.401 5.595 27.622 1.00 37.34 92 ILE A O 1
ATOM 734 N N . ILE A 1 93 ? 2.434 6.635 25.919 1.00 46.22 93 ILE A N 1
ATOM 735 C CA . ILE A 1 93 ? 2.500 7.961 26.557 1.00 46.22 93 ILE A CA 1
ATOM 736 C C . ILE A 1 93 ? 1.092 8.482 26.874 1.00 46.22 93 ILE A C 1
ATOM 738 O O . ILE A 1 93 ? 0.826 8.922 27.986 1.00 46.22 93 ILE A O 1
ATOM 742 N N . GLN A 1 94 ? 0.147 8.385 25.935 1.00 43.91 94 GLN A N 1
ATOM 743 C CA . GLN A 1 94 ? -1.241 8.794 26.183 1.00 43.91 94 GLN A CA 1
ATOM 744 C C . GLN A 1 94 ? -1.925 7.968 27.279 1.00 43.91 94 GLN A C 1
ATOM 746 O O . GLN A 1 94 ? -2.792 8.486 27.978 1.00 43.91 94 GLN A O 1
ATOM 751 N N . LYS A 1 95 ? -1.546 6.695 27.437 1.00 46.50 95 LYS A N 1
ATOM 752 C CA . LYS A 1 95 ? -2.060 5.823 28.497 1.00 46.50 95 LYS A CA 1
ATOM 753 C C . LYS A 1 95 ? -1.430 6.121 29.861 1.00 46.50 95 LYS A C 1
ATOM 755 O O . LYS A 1 95 ? -2.103 5.899 30.855 1.00 46.50 95 LYS A O 1
ATOM 760 N N . SER A 1 96 ? -0.191 6.619 29.915 1.00 41.91 96 SER A N 1
ATOM 761 C CA . SER A 1 96 ? 0.462 7.016 31.175 1.00 41.91 96 SER A CA 1
ATOM 762 C C . SER A 1 96 ? 0.072 8.417 31.656 1.00 41.91 96 SER A C 1
ATOM 764 O O . SER A 1 96 ? 0.395 8.781 32.780 1.00 41.91 96 SER A O 1
ATOM 766 N N . LEU A 1 97 ? -0.545 9.226 30.790 1.00 50.78 97 LEU A N 1
ATOM 767 C CA . LEU A 1 97 ? -1.042 10.572 31.100 1.00 50.78 97 LEU A CA 1
ATOM 768 C C . LEU A 1 97 ? -2.521 10.583 31.542 1.00 50.78 97 LEU A C 1
ATOM 770 O O . LEU A 1 97 ? -3.074 11.657 31.773 1.00 50.78 97 LEU A O 1
ATOM 774 N N . LYS A 1 98 ? -3.157 9.411 31.635 1.00 44.91 98 LYS A N 1
ATOM 775 C CA . LYS A 1 98 ? -4.450 9.191 32.298 1.00 44.91 98 LYS A CA 1
ATOM 776 C C . LYS A 1 98 ? -4.219 8.508 33.636 1.00 44.91 98 LYS A C 1
ATOM 778 O O . LYS A 1 98 ? -5.001 8.810 34.559 1.00 44.91 98 LYS A O 1
#

InterPro domains:
  IPR001638 Solute-binding protein family 3/N-terminal domain of MltF [PF00497] (2-75)